Protein AF-A0A7S2D6Z9-F1 (afdb_monomer_lite)

Structure (mmCIF, N/CA/C/O backbone):
data_AF-A0A7S2D6Z9-F1
#
_entry.id   AF-A0A7S2D6Z9-F1
#
loop_
_atom_site.group_PDB
_atom_site.id
_atom_site.type_symbol
_atom_site.label_atom_id
_atom_site.label_alt_id
_atom_site.label_comp_id
_atom_site.label_asym_id
_atom_site.label_entity_id
_atom_site.label_seq_id
_atom_site.pdbx_PDB_ins_code
_atom_site.Cartn_x
_atom_site.Cartn_y
_atom_site.Cartn_z
_atom_site.occupancy
_atom_site.B_iso_or_equiv
_atom_site.auth_seq_id
_atom_site.auth_comp_id
_atom_site.auth_asym_id
_atom_site.auth_atom_id
_atom_site.pdbx_PDB_model_num
ATOM 1 N N . GLY A 1 1 ? 31.489 3.625 -19.086 1.00 37.69 1 GLY A N 1
ATOM 2 C CA . GLY A 1 1 ? 30.128 3.124 -19.326 1.00 37.69 1 GLY A CA 1
ATOM 3 C C . GLY A 1 1 ? 29.390 3.209 -18.021 1.00 37.69 1 GLY A C 1
ATOM 4 O O . GLY A 1 1 ? 29.890 2.662 -17.046 1.00 37.69 1 GLY A O 1
ATOM 5 N N . ARG A 1 2 ? 28.303 3.980 -17.958 1.00 48.12 2 ARG A N 1
ATOM 6 C CA . ARG A 1 2 ? 27.449 3.960 -16.774 1.00 48.12 2 ARG A CA 1
ATOM 7 C C . ARG A 1 2 ? 26.701 2.637 -16.806 1.00 48.12 2 ARG A C 1
ATOM 9 O O . ARG A 1 2 ? 26.102 2.284 -17.813 1.00 48.12 2 ARG A O 1
ATOM 16 N N . ILE A 1 3 ? 26.880 1.863 -15.748 1.00 49.38 3 ILE A N 1
ATOM 17 C CA . ILE A 1 3 ? 26.025 0.729 -15.452 1.00 49.38 3 ILE A CA 1
ATOM 18 C C . ILE A 1 3 ? 24.782 1.414 -14.899 1.00 49.38 3 ILE A C 1
ATOM 20 O O . ILE A 1 3 ? 24.739 1.748 -13.716 1.00 49.38 3 ILE A O 1
ATOM 24 N N . ASP A 1 4 ? 23.846 1.769 -15.771 1.00 54.62 4 ASP A N 1
ATOM 25 C CA . ASP A 1 4 ? 22.501 2.104 -15.334 1.00 54.62 4 ASP A CA 1
ATOM 26 C C . ASP A 1 4 ? 21.942 0.797 -14.767 1.00 54.62 4 ASP A C 1
ATOM 28 O O . ASP A 1 4 ? 21.405 -0.043 -15.484 1.00 54.62 4 ASP A O 1
ATOM 32 N N . LEU A 1 5 ? 22.198 0.559 -13.475 1.00 55.28 5 LEU A N 1
ATOM 33 C CA . LEU A 1 5 ? 21.421 -0.385 -12.688 1.00 55.28 5 LEU A CA 1
ATOM 34 C C . LEU A 1 5 ? 19.976 0.007 -12.977 1.00 55.28 5 LEU A C 1
ATOM 36 O O . LEU A 1 5 ? 19.615 1.136 -12.648 1.00 55.28 5 LEU A O 1
ATOM 40 N N . GLN A 1 6 ? 19.204 -0.846 -13.656 1.00 57.78 6 GLN A N 1
ATOM 41 C CA . GLN A 1 6 ? 17.770 -0.631 -13.832 1.00 57.78 6 GLN A CA 1
ATOM 42 C C . GLN A 1 6 ? 17.196 -0.380 -12.437 1.00 57.78 6 GLN A C 1
ATOM 44 O O . GLN A 1 6 ? 17.030 -1.297 -11.634 1.00 57.78 6 GLN A O 1
ATOM 49 N N . SER A 1 7 ? 17.007 0.890 -12.094 1.00 70.19 7 SER A N 1
ATOM 50 C CA . SER A 1 7 ? 16.444 1.285 -10.821 1.00 70.19 7 SER A CA 1
ATOM 51 C C . SER A 1 7 ? 14.967 0.982 -10.947 1.00 70.19 7 SER A C 1
ATOM 53 O O . SER A 1 7 ? 14.314 1.594 -11.788 1.00 70.19 7 SER A O 1
ATOM 55 N N . GLY A 1 8 ? 14.474 0.010 -10.177 1.00 80.25 8 GLY A N 1
ATOM 56 C CA . GLY A 1 8 ? 13.066 -0.374 -10.175 1.00 80.25 8 GLY A CA 1
ATOM 57 C C . GLY A 1 8 ? 12.129 0.799 -9.842 1.00 80.25 8 GLY A C 1
ATOM 58 O O . GLY A 1 8 ? 12.573 1.934 -9.628 1.00 80.25 8 GLY A O 1
ATOM 59 N N . PRO A 1 9 ? 10.812 0.556 -9.784 1.00 86.06 9 PRO A N 1
ATOM 60 C CA . PRO A 1 9 ? 9.837 1.625 -9.606 1.00 86.06 9 PRO A CA 1
ATOM 61 C C . PRO A 1 9 ? 10.070 2.409 -8.311 1.00 86.06 9 PRO A C 1
ATOM 63 O O . PRO A 1 9 ? 10.422 1.839 -7.279 1.00 86.06 9 PRO A O 1
ATOM 66 N N . PHE A 1 10 ? 9.840 3.719 -8.340 1.00 86.12 10 PHE A N 1
ATOM 67 C CA . PHE A 1 10 ? 10.035 4.561 -7.165 1.00 86.12 10 PHE A CA 1
ATOM 68 C C . PHE A 1 10 ? 8.705 5.120 -6.662 1.00 86.12 10 PHE A C 1
ATOM 70 O O . PHE A 1 10 ? 8.061 5.915 -7.343 1.00 86.12 10 PHE A O 1
ATOM 77 N N . ILE A 1 11 ? 8.304 4.735 -5.454 1.00 87.56 11 ILE A N 1
ATOM 78 C CA . ILE A 1 11 ? 7.228 5.359 -4.687 1.00 87.56 11 ILE A CA 1
ATOM 79 C C . ILE A 1 11 ? 7.766 6.658 -4.084 1.00 87.56 11 ILE A C 1
ATOM 81 O O . ILE A 1 11 ? 8.634 6.630 -3.211 1.00 87.56 11 ILE A O 1
ATOM 85 N N . ALA A 1 12 ? 7.228 7.785 -4.541 1.00 85.88 12 ALA A N 1
ATOM 86 C CA . ALA A 1 12 ? 7.505 9.115 -4.014 1.00 85.88 12 ALA A CA 1
ATOM 87 C C . ALA A 1 12 ? 6.831 9.341 -2.658 1.00 85.88 12 ALA A C 1
ATOM 89 O O . ALA A 1 12 ? 7.445 9.852 -1.724 1.00 85.88 12 ALA A O 1
ATOM 90 N N . SER A 1 13 ? 5.554 8.973 -2.566 1.00 85.88 13 SER A N 1
ATOM 91 C CA . SER A 1 13 ? 4.722 9.156 -1.378 1.00 85.88 13 SER A CA 1
ATOM 92 C C . SER A 1 13 ? 3.446 8.317 -1.474 1.00 85.88 13 SER A C 1
ATOM 94 O O . SER A 1 13 ? 3.214 7.629 -2.467 1.00 85.88 13 SER A O 1
ATOM 96 N N . TYR A 1 14 ? 2.609 8.379 -0.441 1.00 87.00 14 TYR A N 1
ATOM 97 C CA . TYR A 1 14 ? 1.238 7.872 -0.463 1.00 87.00 14 TYR A CA 1
ATOM 98 C C . TYR A 1 14 ? 0.254 9.023 -0.287 1.00 87.00 14 TYR A C 1
ATOM 100 O O . TYR A 1 14 ? 0.580 10.036 0.330 1.00 87.00 14 TYR A O 1
ATOM 108 N N . THR A 1 15 ? -0.971 8.856 -0.787 1.00 84.19 15 THR A N 1
ATOM 109 C CA . THR A 1 15 ? -2.041 9.852 -0.604 1.00 84.19 15 THR A CA 1
ATOM 110 C C . THR A 1 15 ? -2.392 10.095 0.869 1.00 84.19 15 THR A C 1
ATOM 112 O O . THR A 1 15 ? -2.872 11.172 1.205 1.00 84.19 15 THR A O 1
ATOM 115 N N . MET A 1 16 ? -2.126 9.127 1.753 1.00 77.62 16 MET A N 1
ATOM 116 C CA . MET A 1 16 ? -2.173 9.281 3.211 1.00 77.62 16 MET A CA 1
ATOM 117 C C . MET A 1 16 ? -0.954 8.608 3.847 1.00 77.62 16 MET A C 1
ATOM 119 O O . MET A 1 16 ? -0.838 7.385 3.795 1.00 77.62 16 MET A O 1
ATOM 123 N N . SER A 1 17 ? -0.073 9.398 4.465 1.00 80.12 17 SER A N 1
ATOM 124 C CA . SER A 1 17 ? 1.053 8.928 5.283 1.00 80.12 17 SER A CA 1
ATOM 125 C C . SER A 1 17 ? 1.253 9.872 6.485 1.00 80.12 17 SER A C 1
ATOM 127 O O . SER A 1 17 ? 1.694 11.005 6.272 1.00 80.12 17 SER A O 1
ATOM 129 N N . PRO A 1 18 ? 0.946 9.454 7.730 1.00 79.62 18 PRO A N 1
ATOM 130 C CA . PRO A 1 18 ? 0.409 8.146 8.124 1.00 79.62 18 PRO A CA 1
ATOM 131 C C . PRO A 1 18 ? -1.034 7.925 7.635 1.00 79.62 18 PRO A C 1
ATOM 133 O O . PRO A 1 18 ? -1.825 8.862 7.541 1.00 79.62 18 PRO A O 1
ATOM 136 N N . ALA A 1 19 ? -1.381 6.675 7.331 1.00 81.50 19 ALA A N 1
ATOM 137 C CA . ALA A 1 19 ? -2.743 6.260 7.023 1.00 81.50 19 ALA A CA 1
ATOM 138 C C . ALA A 1 19 ? -3.482 5.945 8.331 1.00 81.50 19 ALA A C 1
ATOM 140 O O . ALA A 1 19 ? -3.150 4.995 9.041 1.00 81.50 19 ALA A O 1
ATOM 141 N N . VAL A 1 20 ? -4.476 6.764 8.666 1.00 79.31 20 VAL A N 1
ATOM 142 C CA . VAL A 1 20 ? -5.304 6.575 9.859 1.00 79.31 20 VAL A CA 1
ATOM 143 C C . VAL A 1 20 ? -6.707 6.198 9.419 1.00 79.31 20 VAL A C 1
ATOM 145 O O . VAL A 1 20 ? -7.362 6.949 8.698 1.00 79.31 20 VAL A O 1
ATOM 148 N N . TYR A 1 21 ? -7.149 5.028 9.860 1.00 82.38 21 TYR A N 1
ATOM 149 C CA . TYR A 1 21 ? -8.46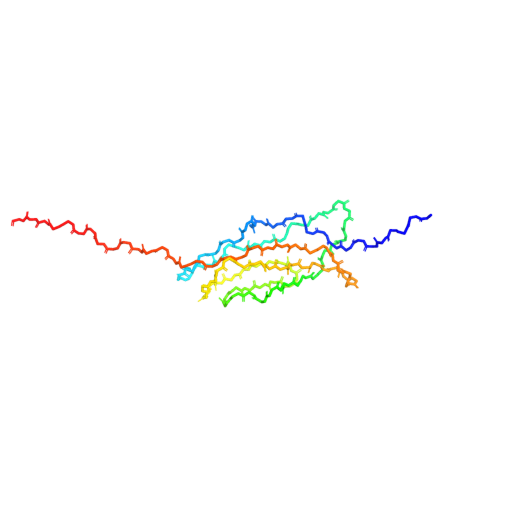2 4.476 9.580 1.00 82.38 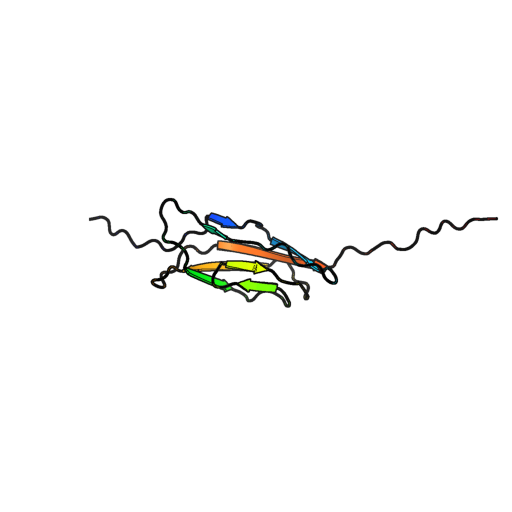21 TYR A CA 1
ATOM 150 C C . TYR A 1 21 ? -9.299 4.447 10.856 1.00 82.38 21 TYR A C 1
ATOM 152 O O . TYR A 1 21 ? -8.788 4.194 11.949 1.00 82.38 21 TYR A O 1
ATOM 160 N N . MET A 1 22 ? -10.594 4.706 10.715 1.00 77.38 22 MET A N 1
ATOM 161 C CA . MET A 1 22 ? -11.560 4.573 11.800 1.00 77.38 22 MET A CA 1
ATOM 162 C C . MET A 1 22 ? -12.399 3.317 11.581 1.00 77.38 22 MET A C 1
ATOM 164 O O . MET A 1 22 ? -12.814 3.029 10.460 1.00 77.38 22 MET A O 1
ATOM 168 N N . LEU A 1 23 ? -12.648 2.574 12.658 1.00 76.00 23 LEU A N 1
ATOM 169 C CA . LEU A 1 23 ? -13.635 1.504 12.688 1.00 76.00 23 LEU A CA 1
ATOM 170 C C . LEU A 1 23 ? -15.024 2.125 12.661 1.00 76.00 23 LEU A C 1
ATOM 172 O O . LEU A 1 23 ? -15.598 2.456 13.693 1.00 76.00 23 LEU A O 1
ATOM 176 N N . GLU A 1 24 ? -15.574 2.303 11.477 1.00 69.88 24 GLU A N 1
ATOM 177 C CA . GLU A 1 24 ? -16.949 2.746 11.328 1.00 69.88 24 GLU A CA 1
ATOM 178 C C . GLU A 1 24 ? -17.853 1.538 11.050 1.00 69.88 24 GLU A C 1
ATOM 180 O O . GLU A 1 24 ? -17.524 0.708 10.197 1.00 69.88 24 GLU A O 1
ATOM 185 N N . PRO A 1 25 ? -19.017 1.413 11.715 1.00 57.97 25 PRO A N 1
ATOM 186 C CA . PRO A 1 25 ? -20.022 0.443 11.306 1.00 57.97 25 PRO A CA 1
ATOM 187 C C . PRO A 1 25 ? -20.533 0.838 9.909 1.00 57.97 25 PRO A C 1
ATOM 189 O O . PRO A 1 25 ? -21.315 1.777 9.773 1.00 57.97 25 PRO A O 1
ATOM 192 N N . ASN A 1 26 ? -20.078 0.114 8.879 1.00 58.59 26 ASN A N 1
ATOM 193 C CA . ASN A 1 26 ? -20.315 0.349 7.441 1.00 58.59 26 ASN A CA 1
ATOM 194 C C . ASN A 1 26 ? -19.511 1.495 6.792 1.00 58.59 26 ASN A C 1
ATOM 196 O O . ASN A 1 26 ? -19.864 1.936 5.696 1.00 58.59 26 ASN A O 1
ATOM 200 N N . GLY A 1 27 ? -18.452 2.001 7.432 1.00 58.47 27 GLY A N 1
ATOM 201 C CA . GLY A 1 27 ? -17.601 3.015 6.804 1.00 58.47 27 GLY A CA 1
ATOM 202 C C . GLY A 1 27 ? -16.506 2.369 5.967 1.00 58.47 27 GLY A C 1
ATOM 203 O O . GLY A 1 27 ? -15.662 1.625 6.469 1.00 58.47 27 GLY A O 1
ATOM 204 N N . SER A 1 28 ? -16.523 2.650 4.665 1.00 64.00 28 SER A N 1
ATOM 205 C CA . SER A 1 28 ? -15.380 2.359 3.803 1.00 64.00 28 SER A CA 1
ATOM 206 C C . SER A 1 28 ? -14.203 3.222 4.237 1.00 64.00 28 SER A C 1
ATOM 208 O O . SER A 1 28 ? -14.341 4.437 4.385 1.00 64.00 28 SER A O 1
ATOM 210 N N . VAL A 1 29 ? -13.029 2.616 4.392 1.00 74.19 29 VAL A N 1
ATOM 211 C CA . VAL A 1 29 ? -11.823 3.403 4.612 1.00 74.19 29 VAL A CA 1
ATOM 212 C C . VAL A 1 29 ? -11.504 4.229 3.371 1.00 74.19 29 VAL A C 1
ATOM 214 O O . VAL A 1 29 ? -11.697 3.773 2.240 1.00 74.19 29 VAL A O 1
ATOM 217 N N . MET A 1 30 ? -10.992 5.445 3.567 1.00 75.31 30 MET A N 1
ATOM 218 C CA . MET A 1 30 ? -10.493 6.238 2.447 1.00 75.31 30 MET A CA 1
ATOM 219 C C . MET A 1 30 ? -9.347 5.475 1.767 1.00 75.31 30 MET A C 1
ATOM 221 O O . MET A 1 30 ? -8.348 5.176 2.427 1.00 75.31 30 MET A O 1
ATOM 225 N N . PRO A 1 31 ? -9.467 5.130 0.473 1.00 81.12 31 PRO A N 1
ATOM 226 C CA . PRO A 1 31 ? -8.451 4.337 -0.194 1.00 81.12 31 PRO A CA 1
ATOM 227 C C . PRO A 1 31 ? -7.146 5.131 -0.265 1.00 81.12 31 PRO A C 1
ATOM 229 O O . PRO A 1 31 ? -7.129 6.244 -0.796 1.00 81.12 31 PRO A O 1
ATOM 232 N N . THR A 1 32 ? -6.048 4.561 0.238 1.00 84.25 32 THR A N 1
ATOM 233 C CA . THR A 1 32 ? -4.722 5.174 0.103 1.00 84.25 32 THR A CA 1
ATOM 234 C C . THR A 1 32 ? -3.979 4.553 -1.064 1.00 84.25 32 THR A C 1
ATOM 236 O O . THR A 1 32 ? -3.985 3.335 -1.223 1.00 84.25 32 THR A O 1
ATOM 239 N N . ARG A 1 33 ? -3.357 5.377 -1.907 1.00 88.12 33 ARG A N 1
ATOM 240 C CA . ARG A 1 33 ? -2.723 4.956 -3.161 1.00 88.12 33 ARG A CA 1
ATOM 241 C C . ARG A 1 33 ? -1.263 5.418 -3.200 1.00 88.12 33 ARG A C 1
ATOM 243 O O . ARG A 1 33 ? -0.978 6.510 -2.696 1.00 88.12 33 ARG A O 1
ATOM 250 N N . PRO A 1 34 ? -0.356 4.647 -3.820 1.00 87.06 34 PRO A N 1
ATOM 251 C CA . PRO A 1 34 ? 1.015 5.078 -4.039 1.00 87.06 34 PRO A CA 1
ATOM 252 C C . PRO A 1 34 ? 1.063 6.181 -5.096 1.00 87.06 34 PRO A C 1
ATOM 254 O O . PRO A 1 34 ? 0.386 6.121 -6.123 1.00 87.06 34 PRO A O 1
ATOM 257 N N . ILE A 1 35 ? 1.917 7.169 -4.866 1.00 85.56 35 ILE A N 1
ATOM 258 C CA . ILE A 1 35 ? 2.314 8.180 -5.840 1.00 85.56 35 ILE A CA 1
ATOM 259 C C . ILE A 1 35 ? 3.706 7.783 -6.321 1.00 85.56 35 ILE A C 1
ATOM 261 O O . ILE A 1 35 ? 4.657 7.781 -5.542 1.00 85.56 35 ILE A O 1
ATOM 265 N N . LEU A 1 36 ? 3.821 7.410 -7.595 1.00 84.19 36 LEU A N 1
ATOM 266 C CA . LEU A 1 36 ? 5.090 7.005 -8.197 1.00 84.19 36 LEU A CA 1
ATOM 267 C C . LEU A 1 36 ? 5.834 8.219 -8.768 1.00 84.19 36 LEU A C 1
ATOM 269 O O . LEU A 1 36 ? 5.230 9.073 -9.418 1.00 84.19 36 LEU A O 1
ATOM 273 N N . SER A 1 37 ? 7.152 8.269 -8.579 1.00 78.62 37 SER A N 1
ATOM 274 C CA . SER A 1 37 ? 8.021 9.207 -9.291 1.00 78.62 37 SER A CA 1
ATOM 275 C C . SER A 1 37 ? 8.198 8.731 -10.729 1.00 78.62 37 SER A C 1
ATOM 277 O O . SER A 1 37 ? 8.933 7.785 -10.996 1.00 78.62 37 SER A O 1
ATOM 279 N N . SER A 1 38 ? 7.547 9.402 -11.677 1.00 66.62 38 SER A N 1
ATOM 280 C CA . SER A 1 38 ? 7.631 9.069 -13.106 1.00 66.62 38 SER A CA 1
ATOM 281 C C . SER A 1 38 ? 8.835 9.693 -13.825 1.00 66.62 38 SER A C 1
ATOM 283 O O . SER A 1 38 ? 8.981 9.512 -15.029 1.00 66.62 38 SER A O 1
ATOM 285 N N . SER A 1 39 ? 9.677 10.470 -13.134 1.00 61.25 39 SER A N 1
ATOM 286 C CA . SER A 1 39 ? 10.755 11.245 -13.768 1.00 61.25 39 SER A CA 1
ATOM 287 C C . SER A 1 39 ? 11.992 10.422 -14.138 1.00 61.25 39 SER A C 1
ATOM 289 O O . SER A 1 39 ? 12.773 10.872 -14.973 1.00 61.25 39 SER A O 1
ATOM 291 N N . SER A 1 40 ? 12.185 9.234 -13.556 1.00 59.88 40 SER A N 1
ATOM 292 C CA . SER A 1 40 ? 13.359 8.394 -13.846 1.00 59.88 40 SER A CA 1
ATOM 293 C C . SER A 1 40 ? 13.203 6.915 -13.464 1.00 59.88 40 SER A C 1
ATOM 295 O O . SER A 1 40 ? 14.208 6.225 -13.310 1.00 59.88 40 SER A O 1
ATOM 297 N N . SER A 1 41 ? 11.978 6.421 -13.265 1.00 67.88 41 SER A N 1
ATOM 298 C CA . SER A 1 41 ? 11.732 5.047 -12.804 1.00 67.88 41 SER A CA 1
ATOM 299 C C . SER A 1 41 ? 10.722 4.323 -13.702 1.00 67.88 41 SER A C 1
ATOM 301 O O . SER A 1 41 ? 9.795 4.964 -14.206 1.00 67.88 41 SER A O 1
ATOM 303 N N . PRO A 1 42 ? 10.878 3.003 -13.911 1.00 75.81 42 PRO A N 1
ATOM 304 C CA . PRO A 1 42 ? 9.918 2.193 -14.647 1.00 75.81 42 PRO A CA 1
ATOM 305 C C . PRO A 1 42 ? 8.565 2.160 -13.925 1.00 75.81 42 PRO A C 1
ATOM 307 O O . PRO A 1 42 ? 8.476 2.363 -12.710 1.00 75.81 42 PRO A O 1
ATOM 310 N N . ALA A 1 43 ? 7.495 1.908 -14.683 1.00 82.62 43 ALA A N 1
ATOM 311 C CA . ALA A 1 43 ? 6.156 1.770 -14.123 1.00 82.62 43 ALA A CA 1
ATOM 312 C C . ALA A 1 43 ? 6.084 0.545 -13.196 1.00 82.62 43 ALA A C 1
ATOM 314 O O . ALA A 1 43 ? 6.569 -0.533 -13.540 1.00 82.62 43 ALA A O 1
ATOM 315 N N . ALA A 1 44 ? 5.451 0.703 -12.032 1.00 86.38 44 ALA A N 1
ATOM 316 C CA . ALA A 1 44 ? 5.163 -0.427 -11.160 1.00 86.38 44 ALA A CA 1
ATOM 317 C C . ALA A 1 44 ? 4.045 -1.281 -11.774 1.00 86.38 44 ALA A C 1
ATOM 319 O O . ALA A 1 44 ? 2.985 -0.760 -12.118 1.00 86.38 44 ALA A O 1
ATOM 320 N N . ALA A 1 45 ? 4.293 -2.581 -11.904 1.00 88.81 45 ALA A N 1
ATOM 321 C CA . ALA A 1 45 ? 3.331 -3.568 -12.387 1.00 88.81 45 ALA A CA 1
ATOM 322 C C . ALA A 1 45 ? 2.708 -4.382 -11.244 1.00 88.81 45 ALA A C 1
ATOM 324 O O . ALA A 1 45 ? 1.592 -4.879 -11.376 1.00 88.81 45 ALA A O 1
ATOM 325 N N . ARG A 1 46 ? 3.429 -4.531 -10.128 1.00 91.56 46 ARG A N 1
ATOM 326 C CA . ARG A 1 46 ? 2.936 -5.189 -8.914 1.00 91.56 46 ARG A CA 1
ATOM 327 C C . ARG A 1 46 ? 3.484 -4.503 -7.669 1.00 91.56 46 ARG A C 1
ATOM 329 O O . ARG A 1 46 ? 4.517 -3.843 -7.717 1.00 91.56 46 ARG A O 1
ATOM 336 N N . PHE A 1 47 ? 2.824 -4.711 -6.546 1.00 92.38 47 PHE A N 1
ATOM 337 C CA . PHE A 1 47 ? 3.207 -4.205 -5.242 1.00 92.38 47 PHE A CA 1
ATOM 338 C C . PHE A 1 47 ? 3.070 -5.312 -4.202 1.00 92.38 47 PHE A C 1
ATOM 340 O O . PHE A 1 47 ? 2.186 -6.163 -4.290 1.00 92.38 47 PHE A O 1
ATOM 347 N N . GLU A 1 48 ? 3.918 -5.262 -3.185 1.00 93.44 48 GLU A N 1
ATOM 348 C CA . GLU A 1 48 ? 3.853 -6.130 -2.012 1.00 93.44 48 GLU A CA 1
ATOM 349 C C . GLU A 1 48 ? 3.844 -5.289 -0.742 1.00 93.44 48 GLU A C 1
ATOM 351 O O . GLU A 1 48 ? 4.492 -4.246 -0.689 1.00 93.44 48 GLU A O 1
ATOM 356 N N . ILE A 1 49 ? 3.137 -5.761 0.284 1.00 93.38 49 ILE A N 1
ATOM 357 C CA . ILE A 1 49 ? 3.068 -5.137 1.606 1.00 93.38 49 ILE A CA 1
ATOM 358 C C . ILE A 1 49 ? 3.437 -6.161 2.683 1.00 93.38 49 ILE A C 1
ATOM 360 O O . ILE A 1 49 ? 3.029 -7.321 2.608 1.00 93.38 49 ILE A O 1
ATOM 364 N N . SER A 1 50 ? 4.213 -5.746 3.683 1.00 91.88 50 SER A N 1
ATOM 365 C CA . SER A 1 50 ? 4.549 -6.575 4.845 1.00 91.88 50 SER A CA 1
ATOM 366 C C . SER A 1 50 ? 4.696 -5.714 6.103 1.00 91.88 50 SER A C 1
ATOM 368 O O . SER A 1 50 ? 5.381 -4.689 6.024 1.00 91.88 50 SER A O 1
ATOM 370 N N . PRO A 1 51 ? 4.108 -6.094 7.258 1.00 90.56 51 PRO A N 1
ATOM 371 C CA . PRO A 1 51 ? 3.285 -7.292 7.533 1.00 90.56 51 PRO A CA 1
ATOM 372 C C . PRO A 1 51 ? 1.891 -7.269 6.854 1.00 90.56 51 PRO A C 1
ATOM 374 O O . PRO A 1 51 ? 1.550 -6.275 6.216 1.00 90.56 51 PRO A O 1
ATOM 377 N N . PRO A 1 52 ? 1.072 -8.344 6.925 1.00 87.06 52 PRO A N 1
ATOM 378 C CA . PRO A 1 52 ? -0.303 -8.302 6.420 1.00 87.06 52 PRO A CA 1
ATOM 379 C C . PRO A 1 52 ? -1.153 -7.284 7.192 1.00 87.06 52 PRO A C 1
ATOM 381 O O . PRO A 1 52 ? -1.000 -7.126 8.403 1.00 87.06 52 PRO A O 1
ATOM 384 N N . LEU A 1 53 ? -2.055 -6.606 6.479 1.00 86.25 53 LEU A N 1
ATOM 385 C CA . LEU A 1 53 ? -2.950 -5.599 7.050 1.00 86.25 53 LEU A CA 1
ATOM 386 C C . LEU A 1 53 ? -3.946 -6.213 8.057 1.00 86.25 53 LEU A C 1
ATOM 388 O O . LEU A 1 53 ? -4.315 -7.384 7.918 1.00 86.25 53 LEU A O 1
ATOM 392 N N . PRO A 1 54 ? -4.417 -5.431 9.048 1.00 85.75 54 PRO A N 1
ATOM 393 C CA . PRO A 1 54 ? -5.422 -5.873 10.007 1.00 85.75 54 PRO A CA 1
ATOM 394 C C . PRO A 1 54 ? -6.745 -6.214 9.315 1.00 85.75 54 PRO A C 1
ATOM 396 O O . PRO A 1 54 ? -7.053 -5.733 8.220 1.00 85.75 54 PRO A O 1
ATOM 399 N N . GLY A 1 55 ? -7.541 -7.054 9.978 1.00 83.56 55 GLY A N 1
ATOM 400 C CA . GLY A 1 55 ? -8.761 -7.622 9.410 1.00 83.56 55 GLY A CA 1
ATOM 401 C C . GLY A 1 55 ? -9.695 -6.584 8.779 1.00 83.56 55 GLY A C 1
ATOM 402 O O . GLY A 1 55 ? -10.074 -5.598 9.414 1.00 83.56 55 GLY A O 1
ATOM 403 N N . GLY A 1 56 ? -10.094 -6.850 7.532 1.00 82.56 56 GLY A N 1
ATOM 404 C CA . GLY A 1 56 ? -11.055 -6.051 6.769 1.00 82.56 56 GLY A CA 1
ATOM 405 C C . GLY A 1 56 ? -10.439 -4.975 5.860 1.00 82.56 56 GLY A C 1
ATOM 406 O O . GLY A 1 56 ? -11.095 -4.529 4.916 1.00 82.56 56 GLY A O 1
ATOM 407 N N . LEU A 1 57 ? -9.159 -4.642 6.053 1.00 86.25 57 LEU A N 1
ATOM 408 C CA . LEU A 1 57 ? -8.383 -3.921 5.046 1.00 86.25 57 LEU A CA 1
ATOM 409 C C . LEU A 1 57 ? -7.889 -4.883 3.959 1.00 86.25 57 LEU A C 1
ATOM 411 O O . LEU A 1 57 ? -7.482 -6.013 4.227 1.00 86.25 57 LEU A O 1
ATOM 415 N N . VAL A 1 58 ? -7.900 -4.407 2.722 1.00 88.38 58 VAL A N 1
ATOM 416 C CA . VAL A 1 58 ? -7.470 -5.120 1.523 1.00 88.38 58 VAL A CA 1
ATOM 417 C C . VAL A 1 58 ? -6.394 -4.290 0.838 1.00 88.38 58 VAL A C 1
ATOM 419 O O . VAL A 1 58 ? -6.567 -3.096 0.598 1.00 88.38 58 VAL A O 1
ATOM 422 N N . PHE A 1 59 ? -5.278 -4.939 0.519 1.00 90.31 59 PHE A N 1
ATOM 423 C CA . PHE A 1 59 ? -4.227 -4.370 -0.310 1.00 90.31 59 PHE A CA 1
ATOM 424 C C . PHE A 1 59 ? -4.348 -4.915 -1.728 1.00 90.31 59 PHE A C 1
ATOM 426 O O . PHE A 1 59 ? -4.253 -6.123 -1.949 1.00 90.31 59 PHE A O 1
ATOM 433 N N . ASP A 1 60 ? -4.550 -4.021 -2.685 1.00 91.56 60 ASP A N 1
ATOM 434 C CA . ASP A 1 60 ? -4.546 -4.351 -4.099 1.00 91.56 60 ASP A CA 1
ATOM 435 C C . ASP A 1 60 ? -3.096 -4.422 -4.593 1.00 91.56 60 ASP A C 1
ATOM 437 O O . ASP A 1 60 ? -2.413 -3.408 -4.734 1.00 91.56 60 ASP A O 1
ATOM 441 N N . THR A 1 61 ? -2.604 -5.634 -4.848 1.00 90.12 61 THR A N 1
ATOM 442 C CA . THR A 1 61 ? -1.217 -5.868 -5.277 1.00 90.12 61 THR A CA 1
ATOM 443 C C . THR A 1 61 ? -0.940 -5.410 -6.708 1.00 90.12 61 THR A C 1
ATOM 445 O O . THR A 1 61 ? 0.222 -5.305 -7.081 1.00 90.12 61 THR A O 1
ATOM 448 N N . ALA A 1 62 ? -1.955 -5.114 -7.524 1.00 88.12 62 ALA A N 1
ATOM 449 C CA . ALA A 1 62 ? -1.751 -4.592 -8.875 1.00 88.12 62 ALA A CA 1
ATOM 450 C C . ALA A 1 62 ? -1.535 -3.070 -8.867 1.00 88.12 62 ALA A C 1
ATOM 452 O O . ALA A 1 62 ? -0.779 -2.535 -9.673 1.00 88.12 62 ALA A O 1
ATOM 453 N N . THR A 1 63 ? -2.181 -2.363 -7.939 1.00 86.38 63 THR A N 1
ATOM 454 C CA . THR A 1 63 ? -2.216 -0.893 -7.899 1.00 86.38 63 THR A CA 1
ATOM 455 C C . THR A 1 63 ? -1.563 -0.281 -6.657 1.00 86.38 63 THR A C 1
ATOM 457 O O . THR A 1 63 ? -1.366 0.933 -6.612 1.00 86.38 63 THR A O 1
ATOM 460 N N . GLY A 1 64 ? -1.237 -1.093 -5.649 1.00 85.94 64 GLY A N 1
ATOM 461 C CA . GLY A 1 64 ? -0.705 -0.668 -4.353 1.00 85.94 64 GLY A CA 1
ATOM 462 C C . GLY A 1 64 ? -1.736 0.033 -3.466 1.00 85.94 64 GLY A C 1
ATOM 463 O O . GLY A 1 64 ? -1.370 0.675 -2.482 1.00 85.94 64 GLY A O 1
ATOM 464 N N . VAL A 1 65 ? -3.022 -0.038 -3.822 1.00 89.50 65 VAL A N 1
ATOM 465 C CA . VAL A 1 65 ? -4.089 0.658 -3.103 1.00 89.50 65 VAL A CA 1
ATOM 466 C C . VAL A 1 65 ? -4.480 -0.125 -1.855 1.00 89.50 65 VAL A C 1
ATOM 468 O O . VAL A 1 65 ? -4.817 -1.302 -1.936 1.00 89.50 65 VAL A O 1
ATOM 471 N N . VAL A 1 66 ? -4.485 0.543 -0.703 1.00 89.25 66 VAL A N 1
ATOM 472 C CA . VAL A 1 66 ? -5.078 0.019 0.533 1.00 89.25 66 VAL A CA 1
ATOM 473 C C . VAL A 1 66 ? -6.500 0.556 0.639 1.00 89.25 66 VAL A C 1
ATOM 475 O O . VAL A 1 66 ? -6.689 1.770 0.710 1.00 89.25 66 VAL A O 1
ATOM 478 N N . ALA A 1 67 ? -7.493 -0.327 0.650 1.00 85.19 67 ALA A N 1
ATOM 479 C CA . ALA A 1 67 ? -8.914 0.005 0.757 1.00 85.19 67 ALA A CA 1
ATOM 480 C C . ALA A 1 67 ? -9.659 -1.051 1.592 1.00 85.19 67 ALA A C 1
ATOM 482 O O . ALA A 1 67 ? -9.055 -2.008 2.061 1.00 85.19 67 ALA A O 1
ATOM 483 N N . GLY A 1 68 ? -10.971 -0.903 1.775 1.00 81.50 68 GLY A N 1
ATOM 484 C CA . GLY A 1 68 ? -11.814 -1.905 2.435 1.00 81.50 68 GLY A CA 1
ATOM 485 C C . GLY A 1 68 ? -12.587 -1.353 3.626 1.00 81.50 68 GLY A C 1
ATOM 486 O O . GLY A 1 68 ? -12.876 -0.161 3.698 1.00 81.50 68 GLY A O 1
ATOM 487 N N . GLU A 1 69 ? -12.927 -2.232 4.557 1.00 82.50 69 GLU A N 1
ATOM 488 C CA . GLU A 1 69 ? -13.669 -1.901 5.772 1.00 82.50 69 GLU A CA 1
ATOM 489 C C . GLU A 1 69 ? -12.835 -2.368 6.953 1.00 82.50 69 GLU A C 1
ATOM 491 O O . GLU A 1 69 ? -12.725 -3.568 7.188 1.00 82.50 69 GLU A O 1
ATOM 496 N N . ALA A 1 70 ? -12.222 -1.455 7.698 1.00 83.12 70 ALA A N 1
ATOM 497 C CA . ALA A 1 70 ? -11.482 -1.852 8.885 1.00 83.12 70 ALA A CA 1
ATOM 498 C C . ALA A 1 70 ? -12.444 -2.546 9.873 1.00 83.12 70 ALA A C 1
ATOM 500 O O . ALA A 1 70 ? -13.465 -1.978 10.254 1.00 83.12 70 ALA A O 1
ATOM 501 N N . ARG A 1 71 ? -12.142 -3.790 10.265 1.00 80.75 71 ARG A N 1
ATOM 502 C CA . ARG A 1 71 ? -12.949 -4.588 11.216 1.00 80.75 71 ARG A CA 1
ATOM 503 C C . ARG A 1 71 ? -12.197 -4.931 12.494 1.00 80.75 71 ARG A C 1
ATOM 505 O O . ARG A 1 71 ? -12.800 -5.422 13.443 1.00 80.75 71 ARG A O 1
ATOM 512 N N . GLN A 1 72 ? -10.889 -4.703 12.511 1.00 82.62 72 GLN A N 1
ATOM 513 C CA . GLN A 1 72 ? -10.029 -5.001 13.643 1.00 82.62 72 GLN A CA 1
ATOM 514 C C . GLN A 1 72 ? -9.205 -3.774 14.015 1.00 82.62 72 GLN A C 1
ATOM 516 O O . GLN A 1 72 ? -8.537 -3.190 13.163 1.00 82.62 72 GLN A O 1
ATOM 521 N N . GLU A 1 73 ? -9.257 -3.407 15.295 1.00 83.50 73 GLU A N 1
ATOM 522 C CA . GLU A 1 73 ? -8.407 -2.368 15.873 1.00 83.50 73 GLU A CA 1
ATOM 523 C C . GLU A 1 73 ? -6.936 -2.737 15.708 1.00 83.50 73 GLU A C 1
ATOM 525 O O . GLU A 1 73 ? -6.539 -3.889 15.887 1.00 83.50 73 GLU A O 1
ATOM 530 N N . SER A 1 74 ? -6.121 -1.740 15.388 1.00 83.88 74 SER A N 1
ATOM 531 C CA . SER A 1 74 ? -4.683 -1.903 15.250 1.00 83.88 74 SER A CA 1
ATOM 532 C C . SER A 1 74 ? -4.004 -0.645 15.739 1.00 83.88 74 SER A C 1
ATOM 534 O O . SER A 1 74 ? -4.297 0.460 15.277 1.00 83.88 74 SER A O 1
ATOM 536 N N . LEU A 1 75 ? -3.029 -0.826 16.625 1.00 85.50 75 LEU A N 1
ATOM 537 C CA . LEU A 1 75 ? -2.096 0.240 16.957 1.00 85.50 75 LEU A CA 1
ATOM 538 C C . LEU A 1 75 ? -1.358 0.708 15.688 1.00 85.50 75 LEU A C 1
ATOM 540 O O . LEU A 1 75 ? -1.297 -0.045 14.708 1.00 85.50 75 LEU A O 1
ATOM 544 N N . PRO A 1 76 ? -0.795 1.931 15.690 1.00 85.88 76 PRO A N 1
ATOM 545 C CA . PRO A 1 76 ? 0.034 2.409 14.593 1.00 85.88 76 PRO A CA 1
ATOM 546 C C . PRO A 1 76 ? 1.200 1.444 14.360 1.00 85.88 76 PRO A C 1
ATOM 548 O O . PRO A 1 76 ? 2.098 1.336 15.193 1.00 85.88 76 PRO A O 1
ATOM 551 N N . MET A 1 77 ? 1.169 0.732 13.235 1.00 87.69 77 MET A N 1
ATOM 552 C CA . MET A 1 77 ? 2.231 -0.178 12.807 1.00 87.69 77 MET A CA 1
ATOM 553 C C . MET A 1 77 ? 2.822 0.308 11.490 1.00 87.69 77 MET A C 1
ATOM 555 O O . MET A 1 77 ? 2.127 0.888 10.655 1.00 87.69 77 MET A O 1
ATOM 559 N N . GLU A 1 78 ? 4.119 0.087 11.312 1.00 90.31 78 GLU A N 1
ATOM 560 C CA . GLU A 1 78 ? 4.820 0.409 10.074 1.00 90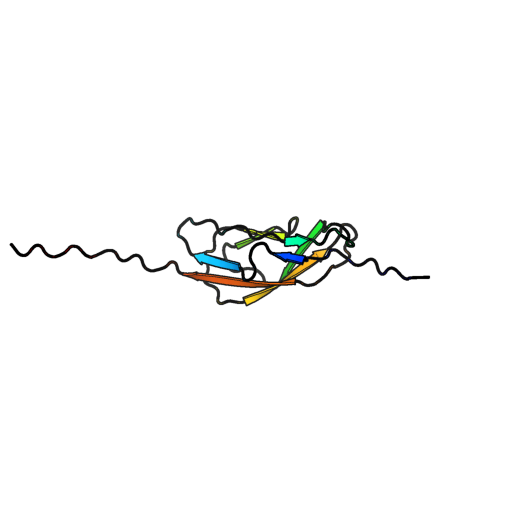.31 78 GLU A CA 1
ATOM 561 C C . GLU A 1 78 ? 4.745 -0.773 9.104 1.00 90.31 78 GLU A C 1
ATOM 563 O O . GLU A 1 78 ? 5.150 -1.891 9.424 1.00 90.31 78 GLU A O 1
ATOM 568 N N . TYR A 1 79 ? 4.222 -0.508 7.912 1.00 90.50 79 TYR A N 1
ATOM 569 C CA . TYR A 1 79 ? 4.107 -1.446 6.808 1.00 90.50 79 TYR A CA 1
ATOM 570 C C . TYR A 1 79 ? 5.117 -1.068 5.741 1.00 90.50 79 TYR A C 1
ATOM 572 O O . TYR A 1 79 ? 5.178 0.076 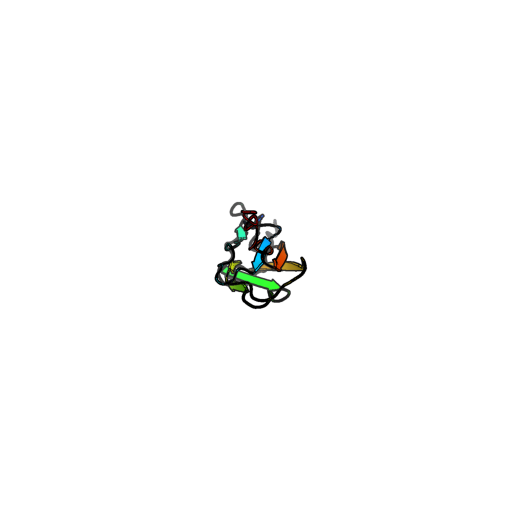5.303 1.00 90.50 79 TYR A O 1
ATOM 580 N N . THR A 1 80 ? 5.910 -2.028 5.292 1.00 92.56 80 THR A N 1
ATOM 581 C CA . THR A 1 80 ? 6.832 -1.817 4.181 1.00 92.56 80 THR A CA 1
ATOM 582 C C . THR A 1 80 ? 6.136 -2.176 2.884 1.00 92.56 80 THR A C 1
ATOM 584 O O . THR A 1 80 ? 5.715 -3.320 2.716 1.00 92.56 80 THR A O 1
ATOM 587 N N . ILE A 1 81 ? 6.055 -1.216 1.963 1.00 92.38 81 ILE A N 1
ATOM 588 C CA . ILE A 1 81 ? 5.519 -1.441 0.623 1.00 92.38 81 ILE A CA 1
ATOM 589 C C . ILE A 1 81 ? 6.655 -1.431 -0.392 1.00 92.38 81 ILE A C 1
ATOM 591 O O . ILE A 1 81 ? 7.494 -0.528 -0.391 1.00 92.38 81 ILE A O 1
ATOM 595 N N . VAL A 1 82 ? 6.681 -2.450 -1.249 1.00 92.00 82 VAL A N 1
ATOM 596 C CA . VAL A 1 82 ? 7.695 -2.633 -2.289 1.00 92.00 82 VAL A CA 1
ATOM 597 C C . VAL A 1 82 ? 6.997 -2.731 -3.641 1.00 92.00 82 VAL A C 1
ATOM 599 O O . VAL A 1 82 ? 6.216 -3.662 -3.848 1.00 92.00 82 VAL A O 1
ATOM 602 N N . PRO A 1 83 ? 7.234 -1.792 -4.568 1.00 91.44 83 PRO A N 1
ATOM 603 C CA . PRO A 1 83 ? 6.766 -1.921 -5.932 1.00 91.44 83 PRO A CA 1
ATOM 604 C C . PRO A 1 83 ? 7.738 -2.805 -6.722 1.00 91.44 83 PRO A C 1
ATOM 606 O O . PRO A 1 83 ? 8.940 -2.831 -6.455 1.00 91.44 83 PRO A O 1
ATOM 609 N N . TYR A 1 84 ? 7.236 -3.482 -7.741 1.00 90.62 84 TYR A N 1
ATOM 610 C CA . TYR A 1 84 ? 8.050 -4.167 -8.731 1.00 90.62 84 TYR A CA 1
ATOM 611 C C . TYR A 1 84 ? 7.567 -3.812 -10.128 1.00 90.62 84 TYR A C 1
ATOM 613 O O . TYR A 1 84 ? 6.371 -3.593 -10.343 1.00 90.62 84 TYR A O 1
ATOM 621 N N . ASP A 1 85 ? 8.492 -3.757 -11.075 1.00 88.75 85 ASP A N 1
ATOM 622 C CA . ASP A 1 85 ? 8.160 -3.567 -12.484 1.00 88.75 85 ASP A CA 1
ATOM 623 C C . ASP A 1 85 ? 7.653 -4.866 -13.140 1.00 88.75 85 ASP A C 1
ATOM 625 O O . ASP A 1 85 ? 7.505 -5.912 -12.498 1.00 88.75 85 ASP A O 1
ATOM 629 N N . ALA A 1 86 ? 7.349 -4.788 -14.438 1.00 87.62 86 ALA A N 1
ATOM 630 C CA . ALA A 1 86 ? 6.886 -5.928 -15.229 1.00 87.62 86 ALA A CA 1
ATOM 631 C C . ALA A 1 86 ? 7.950 -7.033 -15.382 1.00 87.62 86 ALA A C 1
ATOM 633 O O . ALA A 1 86 ? 7.604 -8.187 -15.625 1.00 87.62 86 ALA A O 1
ATOM 634 N N . GLU A 1 87 ? 9.228 -6.687 -15.222 1.00 86.50 87 GLU A N 1
ATOM 635 C CA . GLU A 1 87 ? 10.376 -7.598 -15.277 1.00 86.50 87 GLU A CA 1
ATOM 636 C C . GLU A 1 87 ? 10.646 -8.257 -13.908 1.00 86.50 87 GLU A C 1
ATOM 638 O O . GLU A 1 87 ? 11.442 -9.190 -13.803 1.00 86.50 87 GLU A O 1
ATOM 643 N N . GLY A 1 88 ? 9.938 -7.825 -12.857 1.00 84.88 88 GLY A N 1
ATOM 644 C CA . GLY A 1 88 ? 10.070 -8.328 -11.494 1.00 84.88 88 GLY A CA 1
ATOM 645 C C . GLY A 1 88 ? 11.192 -7.669 -10.690 1.00 84.88 88 GLY A C 1
ATOM 646 O O . GLY A 1 88 ? 11.515 -8.165 -9.608 1.00 84.88 88 GLY A O 1
ATOM 647 N N . ILE A 1 89 ? 11.766 -6.564 -11.169 1.00 87.12 89 ILE A N 1
ATOM 648 C CA . ILE A 1 89 ? 12.780 -5.787 -10.454 1.00 87.12 89 ILE A CA 1
ATOM 649 C C . ILE A 1 89 ? 12.113 -5.015 -9.322 1.00 87.12 89 ILE A C 1
ATOM 651 O O . ILE A 1 89 ? 11.170 -4.248 -9.527 1.00 87.12 89 ILE A O 1
ATOM 655 N N . ALA A 1 90 ? 12.621 -5.225 -8.109 1.00 88.44 90 ALA A N 1
ATOM 656 C CA . ALA A 1 90 ? 12.167 -4.513 -6.927 1.00 88.44 90 ALA A CA 1
ATOM 657 C C . ALA A 1 90 ? 12.594 -3.042 -6.979 1.00 88.44 90 ALA A C 1
ATOM 659 O O . ALA A 1 90 ? 13.735 -2.709 -7.306 1.00 88.44 90 ALA A O 1
ATOM 660 N N . GLY A 1 91 ? 11.666 -2.170 -6.614 1.00 87.38 91 GLY A N 1
ATOM 661 C CA . GLY A 1 91 ? 11.888 -0.746 -6.458 1.00 87.38 91 GLY A CA 1
ATOM 662 C C . GLY A 1 91 ? 12.311 -0.340 -5.048 1.00 87.38 91 GLY A C 1
ATOM 663 O O . GLY A 1 91 ? 12.896 -1.118 -4.290 1.00 87.38 91 GLY A O 1
ATOM 664 N N . ASN A 1 92 ? 12.006 0.905 -4.678 1.00 88.62 92 ASN A N 1
ATOM 665 C CA . ASN A 1 92 ? 12.280 1.399 -3.329 1.00 88.62 92 ASN A CA 1
ATOM 666 C C . ASN A 1 92 ? 11.300 0.827 -2.293 1.00 88.62 92 ASN A C 1
ATOM 668 O O . ASN A 1 92 ? 10.134 0.564 -2.570 1.00 88.62 92 ASN A O 1
ATOM 672 N N . ARG A 1 93 ? 11.774 0.688 -1.055 1.00 90.25 93 ARG A N 1
ATOM 673 C CA . ARG A 1 93 ? 10.928 0.323 0.084 1.00 90.25 93 ARG A CA 1
ATOM 674 C C . ARG A 1 93 ? 10.314 1.588 0.668 1.00 90.25 93 ARG A C 1
ATOM 676 O O . ARG A 1 93 ? 11.056 2.468 1.102 1.00 90.25 93 ARG A O 1
ATOM 683 N N . PHE A 1 94 ? 8.989 1.674 0.685 1.00 88.50 94 PHE A N 1
ATOM 684 C CA . PHE A 1 94 ? 8.273 2.795 1.282 1.00 88.50 94 PHE A CA 1
ATOM 685 C C . PHE A 1 94 ? 7.664 2.385 2.632 1.00 88.50 94 PHE A C 1
ATOM 687 O O . PHE A 1 94 ? 6.835 1.471 2.651 1.00 88.50 94 PHE A O 1
ATOM 694 N N . PRO A 1 95 ? 8.044 3.033 3.749 1.00 91.12 95 PRO A N 1
ATOM 695 C CA . PRO A 1 95 ? 7.401 2.810 5.036 1.00 91.12 95 PRO A CA 1
ATOM 696 C C . PRO A 1 95 ? 6.062 3.559 5.089 1.00 91.12 95 PRO A C 1
ATOM 698 O O . PRO A 1 95 ? 6.006 4.784 5.000 1.00 91.12 95 PRO A O 1
ATOM 701 N N . LEU A 1 96 ? 4.968 2.821 5.244 1.00 89.50 96 LEU A N 1
ATOM 702 C CA . LEU A 1 96 ? 3.624 3.341 5.442 1.00 89.50 96 LEU A CA 1
ATOM 703 C C . LEU A 1 96 ? 3.154 2.998 6.853 1.00 89.50 96 LEU A C 1
ATOM 705 O O . LEU A 1 96 ? 2.924 1.837 7.176 1.00 89.50 96 LEU A O 1
ATOM 709 N N . THR A 1 97 ? 2.956 4.002 7.698 1.00 89.88 97 THR A N 1
ATOM 710 C CA . THR A 1 97 ? 2.330 3.780 9.004 1.00 89.88 97 THR A CA 1
ATOM 711 C C . THR A 1 97 ? 0.821 3.661 8.836 1.00 89.88 97 THR A C 1
ATOM 713 O O . THR A 1 97 ? 0.197 4.600 8.340 1.00 89.88 97 THR A O 1
ATOM 716 N N . VAL A 1 98 ? 0.238 2.542 9.267 1.00 86.50 98 VAL A N 1
ATOM 717 C CA . VAL A 1 98 ? -1.213 2.316 9.276 1.00 86.50 98 VAL A CA 1
ATOM 718 C C . VAL A 1 98 ? -1.687 2.136 10.715 1.00 86.50 98 VAL A C 1
ATOM 720 O O . VAL A 1 98 ? -1.128 1.333 11.462 1.00 86.50 98 VAL A O 1
ATOM 723 N N . ALA A 1 99 ? -2.724 2.877 11.098 1.00 86.88 99 ALA A N 1
ATOM 724 C CA . ALA A 1 99 ? -3.385 2.766 12.396 1.00 86.88 99 ALA A CA 1
ATOM 725 C C . ALA A 1 99 ? -4.897 2.626 12.209 1.00 86.88 99 ALA A C 1
ATOM 727 O O . ALA A 1 99 ? -5.475 3.292 11.350 1.00 86.88 99 ALA A O 1
ATOM 728 N N . VAL A 1 100 ? -5.534 1.791 13.030 1.00 86.56 100 VAL A N 1
ATOM 729 C CA . VAL A 1 100 ? -6.986 1.591 13.033 1.00 86.56 100 VAL A CA 1
ATOM 730 C C . VAL A 1 100 ? -7.520 1.882 14.432 1.00 86.56 100 VAL A C 1
ATOM 732 O O . VAL A 1 100 ? -7.255 1.122 15.365 1.00 86.56 100 VAL A O 1
ATOM 735 N N . PHE A 1 101 ? -8.280 2.966 14.571 1.00 83.75 101 PHE A N 1
ATOM 736 C CA . PHE A 1 101 ? -8.869 3.392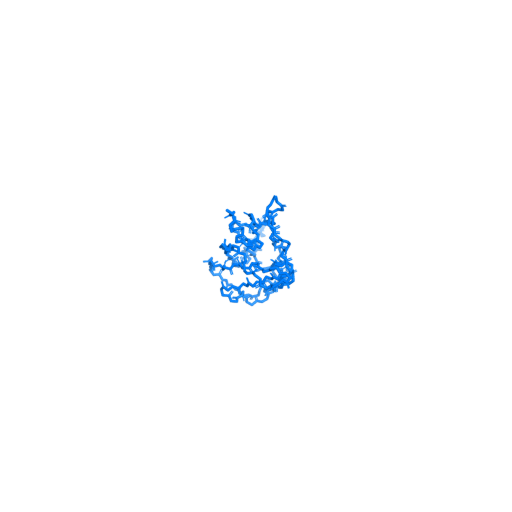 15.844 1.00 83.75 101 PHE A CA 1
ATOM 737 C C . PHE A 1 101 ? -10.365 3.055 15.936 1.00 83.75 101 PHE A C 1
ATOM 739 O O . PHE A 1 101 ? -11.044 3.062 14.906 1.00 83.75 101 PHE A O 1
ATOM 746 N N . PRO A 1 102 ? -10.905 2.812 17.147 1.00 78.88 102 PRO A N 1
ATOM 747 C CA . PRO A 1 102 ? -12.347 2.705 17.360 1.00 78.88 102 PRO A CA 1
ATOM 748 C C . PRO A 1 102 ? -13.097 3.971 16.920 1.00 78.88 102 PRO A C 1
ATOM 750 O O . PRO A 1 102 ? -12.515 5.063 16.910 1.00 78.88 102 PRO A O 1
ATOM 753 N N . PRO A 1 103 ? -14.405 3.862 16.619 1.00 72.56 103 PRO A N 1
ATOM 754 C CA . PRO A 1 103 ? -15.226 5.042 16.413 1.00 72.56 103 PRO A CA 1
ATOM 755 C C . PRO A 1 103 ? -15.305 5.842 17.717 1.00 72.56 103 PRO A C 1
ATOM 757 O O . PRO A 1 103 ? -15.313 5.280 18.816 1.00 72.56 103 PRO A O 1
ATOM 760 N N . ALA A 1 104 ? -15.397 7.167 17.605 1.00 70.19 104 ALA A N 1
ATOM 761 C CA . ALA A 1 104 ? -15.652 8.004 18.770 1.00 70.19 104 ALA A CA 1
ATOM 762 C C . ALA A 1 104 ? -16.993 7.601 19.423 1.00 70.19 104 ALA A C 1
ATOM 764 O O . ALA A 1 104 ? -17.962 7.333 18.706 1.00 70.19 104 ALA A O 1
ATOM 765 N N . PRO A 1 105 ? -17.089 7.570 20.766 1.00 68.00 105 PRO A N 1
ATOM 766 C CA . PRO A 1 105 ? -18.345 7.267 21.436 1.00 68.00 105 PRO A CA 1
ATOM 767 C C . PRO A 1 105 ? -19.403 8.315 21.070 1.00 68.00 105 PRO A C 1
ATOM 769 O O . PRO A 1 105 ? -19.212 9.515 21.273 1.00 68.00 105 PRO A O 1
ATOM 772 N N . SER A 1 106 ? -20.545 7.869 20.549 1.00 65.06 106 SER A N 1
ATOM 773 C CA . SER A 1 106 ? -21.703 8.733 20.331 1.00 65.06 106 SER A CA 1
ATOM 774 C C . SER A 1 106 ? -22.327 9.101 21.680 1.00 65.06 106 SER A C 1
ATOM 776 O O . SER A 1 106 ? -22.850 8.229 22.377 1.00 65.06 106 SER A O 1
ATOM 778 N N . ILE A 1 107 ? -22.311 10.383 22.055 1.00 61.09 107 ILE A N 1
ATOM 779 C CA . ILE A 1 107 ? -23.065 10.868 23.219 1.00 61.09 107 ILE A CA 1
ATOM 780 C C . ILE A 1 107 ? -24.552 10.897 22.847 1.00 61.09 107 ILE A C 1
ATOM 782 O O . ILE A 1 107 ? -25.031 11.825 22.199 1.00 61.09 107 ILE A O 1
ATOM 786 N N . VAL A 1 108 ? -25.292 9.876 23.275 1.00 61.47 108 VAL A N 1
ATOM 787 C CA . VAL A 1 108 ? -26.758 9.888 23.317 1.00 61.47 108 VAL A CA 1
ATOM 788 C C . VAL A 1 108 ? -27.158 10.193 24.756 1.00 61.47 108 VAL A C 1
ATOM 790 O O . VAL A 1 108 ? -27.005 9.345 25.627 1.00 61.47 108 VAL A O 1
ATOM 793 N N . GLY A 1 109 ? -27.658 11.404 25.019 1.00 60.56 109 GLY A N 1
ATOM 794 C CA . GLY A 1 109 ? -28.306 11.704 26.301 1.00 60.56 109 GLY A CA 1
ATOM 795 C C . GLY A 1 109 ? -27.960 13.050 26.928 1.00 60.56 109 GLY A C 1
ATOM 796 O O . GLY A 1 109 ? -27.363 13.100 27.994 1.00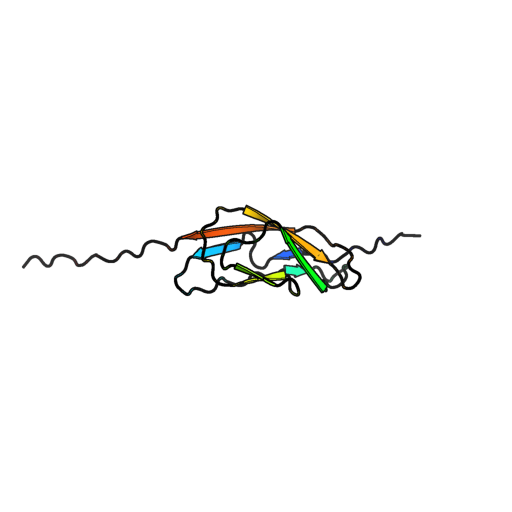 60.56 109 GLY A O 1
ATOM 797 N N . TYR A 1 110 ? -28.449 14.140 26.337 1.00 48.31 110 TYR A N 1
ATOM 798 C CA . TYR A 1 110 ? -28.874 15.299 27.127 1.00 48.31 110 TYR A CA 1
ATOM 799 C C . TYR A 1 110 ? -30.356 15.556 26.857 1.00 48.31 110 TYR A C 1
ATOM 801 O O . TYR A 1 110 ? -30.739 16.585 26.305 1.00 48.31 110 TYR A O 1
ATOM 809 N N . THR A 1 111 ? -31.224 14.622 27.256 1.00 54.31 111 THR A N 1
ATOM 810 C CA . THR A 1 111 ? -32.604 15.023 27.537 1.00 54.31 111 THR A CA 1
ATOM 811 C C . THR A 1 111 ? -32.533 15.808 28.838 1.00 54.31 111 THR A C 1
ATOM 813 O O . THR A 1 111 ? -32.398 15.229 29.916 1.00 54.31 111 THR A O 1
ATOM 816 N N . ARG A 1 112 ? -32.515 17.140 28.743 1.00 59.41 112 ARG A N 1
ATOM 817 C CA . ARG A 1 112 ? -32.654 18.002 29.920 1.00 59.41 112 ARG A CA 1
ATOM 818 C C . ARG A 1 112 ? -33.914 17.524 30.652 1.00 59.41 112 ARG A C 1
ATOM 820 O O . ARG A 1 112 ? -34.961 17.486 30.002 1.00 59.41 112 ARG A O 1
ATOM 827 N N . PRO A 1 113 ? -33.852 17.128 31.934 1.00 60.41 113 PRO A N 1
ATOM 828 C CA . PRO A 1 113 ? -35.078 16.884 32.667 1.00 60.41 113 PRO A CA 1
ATOM 829 C C . PRO A 1 113 ? -35.846 18.207 32.677 1.00 60.41 113 PRO A C 1
ATOM 831 O O . PRO A 1 113 ? -35.374 19.208 33.218 1.00 60.41 113 PRO A O 1
ATOM 834 N N . ILE A 1 114 ? -36.996 18.230 32.007 1.00 65.69 114 ILE A N 1
ATOM 835 C CA . ILE A 1 114 ? -38.000 19.263 32.226 1.00 65.69 114 ILE A CA 1
ATOM 836 C C . ILE A 1 114 ? -38.494 19.067 33.662 1.00 65.69 114 ILE A C 1
ATOM 838 O O . ILE A 1 114 ? -39.284 18.170 33.934 1.00 65.69 114 ILE A O 1
ATOM 842 N N . MET A 1 115 ? -37.957 19.837 34.613 1.00 56.38 115 MET A N 1
ATOM 843 C CA . MET A 1 115 ? -38.636 20.008 35.898 1.00 56.38 115 MET A CA 1
ATOM 844 C C . MET A 1 115 ? -39.911 20.791 35.608 1.00 56.38 115 MET A C 1
ATOM 846 O O . MET A 1 115 ? -39.835 21.932 35.149 1.00 56.38 115 MET A O 1
ATOM 850 N N . ASN A 1 116 ? -41.052 20.147 35.829 1.00 56.75 116 ASN A N 1
ATOM 851 C CA . ASN A 1 116 ? -42.372 20.756 35.813 1.00 56.75 116 ASN A CA 1
ATOM 852 C C . ASN A 1 116 ? -43.012 20.580 37.186 1.00 56.75 116 ASN A C 1
ATOM 854 O O . ASN A 1 116 ? -42.772 19.512 37.795 1.00 56.75 116 ASN A O 1
#

Radius of gyration: 19.84 Å; chains: 1; bounding box: 72×29×55 Å

Secondary structure (DSSP, 8-state):
----------EEEESSSSEEEE--TTPPPPPB-EEE-TTSSPPP-EEEEESPPPTTEEEETTTTEEEE---S-EEEEEEEEEEE-TT--B---EEEEEEEEPPPP-----------

Foldseek 3Di:
DDPPPQAAWAFPDKPDAQQEAEQDPPDKGDKIFTDTDPPRHADFQFKDKPPDDAPQWDQDGRGRIIIGHHPDFDAFDWMWMWTGHPVRDIHDTDTHTYGYYYDDDDDDDDPPPPPD

Organism: NCBI:txid3111310

Sequence (116 aa):
GRIDLQSGPFIASYTMSPAVYMLEPNGSVMPTRPILSSSSSPAAARFEISPPLPGGLVFDTATGVVAGEARQESLPMEYTIVPYDAEGIAGNRFPLTVAVFPPAPSIVGYTRPIMN

pLDDT: mean 79.17, std 12.61, range [37.69, 93.44]